Protein AF-A0A091RNX1-F1 (afdb_monomer_lite)

pLDDT: mean 83.43, std 14.39, range [45.59, 97.5]

Sequence (121 aa):
IHMMRKWEGGDPGVANQKTPTSLLLTPDGDFHSFGYTARDYYHDLDPEEAREWLYFEKFKMKIHSTSDLTMKTQLEAINGKKLAALEVFAHALRFFKQHAVQELQDQCPSLPEHGAIRWVI

Foldseek 3Di:
DDDFPQDPQDDPPDPPRDFWQKFKAALVRHGDDGGRVNVVVLVPDDPVRSLSIFIDGNLVVVQVPDPDDDQQDWDAGPNRDIDGSVSSVVSVVVVVVVSVLVSCCVVCVPQPPPDSDDDDD

Organism: NCBI:txid54374

Structure (mmCIF, N/CA/C/O backbone):
data_AF-A0A091RNX1-F1
#
_entry.id   AF-A0A091RNX1-F1
#
loop_
_atom_site.group_PDB
_atom_site.id
_atom_site.type_symbol
_atom_site.label_atom_id
_atom_site.label_alt_id
_atom_site.label_comp_id
_atom_site.label_asym_id
_atom_site.label_entity_id
_atom_site.label_seq_id
_atom_site.pdbx_PDB_ins_code
_atom_site.Cartn_x
_atom_site.Cartn_y
_atom_site.Cartn_z
_atom_site.occupancy
_atom_site.B_iso_or_equiv
_atom_site.auth_seq_id
_atom_site.auth_comp_id
_atom_site.auth_asym_id
_atom_site.auth_atom_id
_atom_site.pdbx_PDB_model_num
ATOM 1 N N . ILE A 1 1 ? 22.531 -11.968 -11.932 1.00 48.53 1 ILE A N 1
ATOM 2 C CA . ILE A 1 1 ? 21.391 -11.766 -11.006 1.00 48.53 1 ILE A CA 1
ATOM 3 C C . ILE A 1 1 ? 21.021 -10.296 -11.108 1.00 48.53 1 ILE A C 1
ATOM 5 O O . ILE A 1 1 ? 21.873 -9.468 -10.818 1.00 48.53 1 ILE A O 1
ATOM 9 N N . HIS A 1 2 ? 19.837 -9.980 -11.631 1.00 49.28 2 HIS A N 1
ATOM 10 C CA . HIS A 1 2 ? 19.374 -8.598 -11.742 1.00 49.28 2 HIS A CA 1
ATOM 11 C C . HIS A 1 2 ? 18.807 -8.145 -10.389 1.00 49.28 2 HIS A C 1
ATOM 13 O O . HIS A 1 2 ? 18.006 -8.862 -9.792 1.00 49.28 2 HIS A O 1
ATOM 19 N N . MET A 1 3 ? 19.257 -6.993 -9.898 1.00 57.66 3 MET A N 1
ATOM 20 C CA . MET A 1 3 ? 18.755 -6.351 -8.681 1.00 57.66 3 MET A CA 1
ATOM 21 C C . MET A 1 3 ? 17.914 -5.152 -9.122 1.00 57.66 3 MET A C 1
ATOM 23 O O . MET A 1 3 ? 18.419 -4.332 -9.887 1.00 57.66 3 MET A O 1
ATOM 27 N N . MET A 1 4 ? 16.658 -5.066 -8.667 1.00 58.19 4 MET A N 1
ATOM 28 C CA . MET A 1 4 ? 15.796 -3.911 -8.952 1.00 58.19 4 MET A CA 1
ATOM 29 C C . MET A 1 4 ? 16.478 -2.618 -8.492 1.00 58.19 4 MET A C 1
ATOM 31 O O . MET A 1 4 ? 17.166 -2.616 -7.462 1.00 58.19 4 MET A O 1
ATOM 35 N N . ARG A 1 5 ? 16.300 -1.526 -9.251 1.00 58.31 5 ARG A N 1
ATOM 36 C CA . ARG A 1 5 ? 16.773 -0.200 -8.837 1.00 58.31 5 ARG A CA 1
ATOM 37 C C . ARG A 1 5 ? 16.190 0.160 -7.467 1.00 58.31 5 ARG A C 1
ATOM 39 O O . ARG A 1 5 ? 15.127 -0.318 -7.077 1.00 58.31 5 ARG A O 1
ATOM 46 N N . LYS A 1 6 ? 16.955 0.957 -6.714 1.00 56.53 6 LYS A N 1
ATOM 47 C CA . LYS A 1 6 ? 16.638 1.364 -5.339 1.00 56.53 6 LYS A CA 1
ATOM 48 C C . LYS A 1 6 ? 15.190 1.850 -5.246 1.00 56.53 6 LYS A C 1
ATOM 50 O O . LYS A 1 6 ? 14.804 2.748 -5.984 1.00 56.53 6 LYS A O 1
ATOM 55 N N . TRP A 1 7 ? 14.435 1.298 -4.300 1.00 57.69 7 TRP A N 1
ATOM 56 C CA . TRP A 1 7 ? 13.175 1.891 -3.862 1.00 57.69 7 TRP A CA 1
ATOM 57 C C . TRP A 1 7 ? 13.489 3.265 -3.253 1.00 57.69 7 TRP A C 1
ATOM 59 O O . TRP A 1 7 ? 14.381 3.362 -2.402 1.00 57.69 7 TRP A O 1
ATOM 69 N N . GLU A 1 8 ? 12.816 4.321 -3.708 1.00 52.31 8 GLU A N 1
ATOM 70 C CA . GLU A 1 8 ? 12.973 5.665 -3.138 1.00 52.31 8 GLU A CA 1
ATOM 71 C C . GLU A 1 8 ? 12.701 5.622 -1.619 1.00 52.31 8 GLU A C 1
ATOM 73 O O . GLU A 1 8 ? 11.763 4.960 -1.176 1.00 52.31 8 GLU A O 1
ATOM 78 N N . GLY A 1 9 ? 13.570 6.253 -0.815 1.00 51.72 9 GLY A N 1
ATOM 79 C CA . GLY A 1 9 ? 13.450 6.318 0.656 1.00 51.72 9 GLY A CA 1
ATOM 80 C C . GLY A 1 9 ? 14.303 5.329 1.475 1.00 51.72 9 GLY A C 1
ATOM 81 O O . GLY A 1 9 ? 14.252 5.340 2.703 1.00 51.72 9 GLY A O 1
ATOM 82 N N . GLY A 1 10 ? 15.117 4.473 0.844 1.00 53.47 10 GLY A N 1
ATOM 83 C CA . GLY A 1 10 ? 16.062 3.608 1.566 1.00 53.47 10 GLY A CA 1
ATOM 84 C C . GLY A 1 10 ? 17.311 4.351 2.072 1.00 53.47 10 GLY A C 1
ATOM 85 O O . GLY A 1 10 ? 17.990 5.015 1.291 1.00 53.47 10 GLY A O 1
ATOM 86 N N . ASP A 1 11 ? 17.657 4.179 3.353 1.00 51.72 11 ASP A N 1
ATOM 87 C CA . ASP A 1 11 ? 18.842 4.784 3.984 1.00 51.72 11 ASP A CA 1
ATOM 88 C C . ASP A 1 11 ? 20.146 4.385 3.244 1.00 51.72 11 ASP A C 1
ATOM 90 O O . ASP A 1 11 ? 20.399 3.182 3.041 1.00 51.72 11 ASP A O 1
ATOM 94 N N . PRO A 1 12 ? 20.969 5.349 2.783 1.00 49.94 12 PRO A N 1
ATOM 95 C CA . PRO A 1 12 ? 22.172 5.073 2.004 1.00 49.94 12 PRO A CA 1
ATOM 96 C C . PRO A 1 12 ? 23.270 4.455 2.886 1.00 49.94 12 PRO A C 1
ATOM 98 O O . PRO A 1 12 ? 24.168 5.134 3.365 1.00 49.94 12 PRO A O 1
ATOM 101 N N . GLY A 1 13 ? 23.226 3.134 3.066 1.00 52.44 13 GLY A N 1
ATOM 102 C CA . GLY A 1 13 ? 24.250 2.386 3.810 1.00 52.44 13 GLY A CA 1
ATOM 103 C C . GLY A 1 13 ? 23.797 1.024 4.335 1.00 52.44 13 GLY A C 1
ATOM 104 O O . GLY A 1 13 ? 24.629 0.176 4.656 1.00 52.44 13 GLY A O 1
ATOM 105 N N . VAL A 1 14 ? 22.487 0.765 4.376 1.00 50.53 14 VAL A N 1
ATOM 106 C CA . VAL A 1 14 ? 21.942 -0.506 4.866 1.00 50.53 14 VAL A CA 1
ATOM 107 C C . VAL A 1 14 ? 21.788 -1.499 3.710 1.00 50.53 14 VAL A C 1
ATOM 109 O O . VAL A 1 14 ? 20.892 -1.384 2.875 1.00 50.53 14 VAL A O 1
ATOM 112 N N . ALA A 1 15 ? 22.650 -2.522 3.688 1.00 45.59 15 ALA A N 1
ATOM 113 C CA . ALA A 1 15 ? 22.639 -3.611 2.699 1.00 45.59 15 ALA A CA 1
ATOM 114 C C . ALA A 1 15 ? 21.362 -4.480 2.737 1.00 45.59 15 ALA A C 1
ATOM 116 O O . ALA A 1 15 ? 21.106 -5.262 1.825 1.00 45.59 15 ALA A O 1
ATOM 117 N N . ASN A 1 16 ? 20.537 -4.341 3.778 1.00 50.12 16 ASN A N 1
ATOM 118 C CA . ASN A 1 16 ? 19.254 -5.024 3.912 1.00 50.12 16 ASN A CA 1
ATOM 119 C C . ASN A 1 16 ? 18.128 -4.132 3.358 1.00 50.12 16 ASN A C 1
ATOM 121 O O . ASN A 1 16 ? 17.314 -3.595 4.106 1.00 50.12 16 ASN A O 1
ATOM 125 N N . GLN A 1 17 ? 18.125 -3.953 2.033 1.00 57.81 17 GLN A N 1
ATOM 126 C CA . GLN A 1 17 ? 17.156 -3.168 1.253 1.00 57.81 17 GLN A CA 1
ATOM 127 C C . GLN A 1 17 ? 15.766 -3.844 1.254 1.00 57.81 17 GLN A C 1
ATOM 129 O O . GLN A 1 17 ? 15.278 -4.315 0.227 1.00 57.81 17 GLN A O 1
ATOM 134 N N . LYS A 1 18 ? 15.139 -3.983 2.426 1.00 68.94 18 LYS A N 1
ATOM 135 C CA . LYS A 1 18 ? 13.781 -4.520 2.563 1.00 68.94 18 LYS A CA 1
ATOM 136 C C . LYS A 1 18 ? 12.785 -3.373 2.512 1.00 68.94 18 LYS A C 1
ATOM 138 O O . LYS A 1 18 ? 12.754 -2.552 3.421 1.00 68.94 18 LYS A O 1
ATOM 143 N N . THR A 1 19 ? 11.923 -3.369 1.505 1.00 70.50 19 THR A N 1
ATOM 144 C CA . THR A 1 19 ? 10.772 -2.465 1.470 1.00 70.50 19 THR A CA 1
ATOM 145 C C . THR A 1 19 ? 9.842 -2.788 2.645 1.00 70.50 19 THR A C 1
ATOM 147 O O . THR A 1 19 ? 9.478 -3.961 2.822 1.00 70.50 19 THR A O 1
ATOM 150 N N . PRO A 1 20 ? 9.454 -1.803 3.477 1.00 82.44 20 PRO A N 1
ATOM 151 C CA . PRO A 1 20 ? 8.481 -2.042 4.530 1.00 82.44 20 PRO A CA 1
ATOM 152 C C . PRO A 1 20 ? 7.155 -2.495 3.909 1.00 82.44 20 PRO A C 1
ATOM 154 O O . PRO A 1 20 ? 6.766 -2.046 2.833 1.00 82.44 20 PRO A O 1
ATOM 157 N N . THR A 1 21 ? 6.440 -3.395 4.588 1.00 87.19 21 THR A N 1
ATOM 158 C CA . THR A 1 21 ? 5.073 -3.778 4.190 1.00 87.19 21 THR A CA 1
ATOM 159 C C . THR A 1 21 ? 4.100 -2.739 4.726 1.00 87.19 21 THR A C 1
ATOM 161 O O . THR A 1 21 ? 3.321 -3.009 5.639 1.00 87.19 21 THR A O 1
ATOM 164 N N . SER A 1 22 ? 4.240 -1.529 4.193 1.00 93.56 22 SER A N 1
ATOM 165 C CA . SER A 1 22 ? 3.426 -0.365 4.510 1.00 93.56 22 SER A CA 1
ATOM 166 C C . SER A 1 22 ? 2.553 -0.035 3.309 1.00 93.56 22 SER A C 1
ATOM 168 O O . SER A 1 22 ? 3.070 0.106 2.204 1.00 93.56 22 SER A O 1
ATOM 170 N N . LEU A 1 23 ? 1.245 0.055 3.517 1.00 96.69 23 LEU A N 1
ATOM 171 C CA . LEU A 1 23 ? 0.272 0.447 2.501 1.00 96.69 23 LEU A CA 1
ATOM 172 C C . LEU A 1 23 ? -0.471 1.679 3.005 1.00 96.69 23 LEU A C 1
ATOM 174 O O . LEU A 1 23 ? -0.939 1.679 4.144 1.00 96.69 23 LEU A O 1
ATOM 178 N N . LEU A 1 24 ? -0.590 2.693 2.157 1.00 97.31 24 LEU A N 1
ATOM 179 C CA . LEU A 1 24 ? -1.419 3.861 2.409 1.00 97.31 24 LEU A CA 1
ATOM 180 C C . LEU A 1 24 ? -2.537 3.901 1.366 1.00 97.31 24 LEU A C 1
ATOM 182 O O . LEU A 1 24 ? -2.263 3.871 0.161 1.00 97.31 24 LEU A O 1
ATOM 186 N N . LEU A 1 25 ? -3.781 3.954 1.836 1.00 97.50 25 LEU A N 1
ATOM 187 C CA . LEU A 1 25 ? -4.950 4.207 0.999 1.00 97.50 25 LEU A CA 1
ATOM 188 C C . LEU A 1 25 ? -5.561 5.559 1.358 1.00 97.50 25 LEU A C 1
ATOM 190 O O . LEU A 1 25 ? -5.487 5.995 2.514 1.00 97.50 25 LEU A O 1
ATOM 194 N N . THR A 1 26 ? -6.181 6.187 0.365 1.00 96.81 26 THR A N 1
ATOM 195 C CA . THR A 1 26 ? -6.963 7.412 0.540 1.00 96.81 26 THR A CA 1
ATOM 196 C C . THR A 1 26 ? -8.142 7.170 1.498 1.00 96.81 26 THR A C 1
ATOM 198 O O . THR A 1 26 ? -8.492 6.014 1.775 1.00 96.81 26 THR A O 1
ATOM 201 N N . PRO A 1 27 ? -8.795 8.229 2.008 1.00 94.88 27 PRO A N 1
ATOM 202 C CA . PRO A 1 27 ? -10.006 8.087 2.821 1.00 94.88 27 PRO A CA 1
ATOM 203 C C . PRO A 1 27 ? -11.130 7.285 2.142 1.00 94.88 27 PRO A C 1
ATOM 205 O O . PRO A 1 27 ? -11.897 6.613 2.835 1.00 94.88 27 PRO A O 1
ATOM 208 N N . ASP A 1 28 ? -11.175 7.306 0.806 1.00 94.44 28 ASP A N 1
ATOM 209 C CA . ASP A 1 28 ? -12.133 6.568 -0.028 1.00 94.44 28 ASP A CA 1
ATOM 210 C C . ASP A 1 28 ? -11.755 5.089 -0.242 1.00 94.44 28 ASP A C 1
ATOM 212 O O . ASP A 1 28 ? -12.544 4.317 -0.785 1.00 94.44 28 ASP A O 1
ATOM 216 N N . GLY A 1 29 ? -10.571 4.665 0.215 1.00 92.44 29 GLY A N 1
ATOM 217 C CA . GLY A 1 29 ? -10.078 3.291 0.074 1.00 92.44 29 GLY A CA 1
ATOM 218 C C . GLY A 1 29 ? -9.237 3.037 -1.177 1.00 92.44 29 GLY A C 1
ATOM 219 O O . GLY A 1 29 ? -8.808 1.905 -1.400 1.00 92.44 29 GLY A O 1
ATOM 220 N N . ASP A 1 30 ? -8.942 4.064 -1.971 1.00 95.81 30 ASP A N 1
ATOM 221 C CA . ASP A 1 30 ? -8.124 3.918 -3.172 1.00 95.81 30 ASP A CA 1
ATOM 222 C C . ASP A 1 30 ? -6.630 3.832 -2.855 1.00 95.81 30 ASP A C 1
ATOM 224 O O . ASP A 1 30 ? -6.128 4.392 -1.881 1.00 95.81 30 ASP A O 1
ATOM 228 N N . PHE A 1 31 ? -5.885 3.137 -3.719 1.00 96.25 31 PHE A N 1
ATOM 229 C CA . PHE A 1 31 ? -4.434 3.033 -3.584 1.00 96.25 31 PHE A CA 1
ATOM 230 C C . PHE A 1 31 ? -3.771 4.403 -3.726 1.00 96.25 31 PHE A C 1
ATOM 232 O O . PHE A 1 31 ? -3.883 5.026 -4.779 1.00 96.25 31 PHE A O 1
ATOM 239 N N . HIS A 1 32 ? -3.010 4.812 -2.712 1.00 96.62 32 HIS A N 1
ATOM 240 C CA . HIS A 1 32 ? -2.156 5.990 -2.803 1.00 96.62 32 HIS A CA 1
ATOM 241 C C . HIS A 1 32 ? -0.690 5.598 -2.998 1.00 96.62 32 HIS A C 1
ATOM 243 O O . HIS A 1 32 ? -0.086 5.905 -4.024 1.00 96.62 32 HIS A O 1
ATOM 249 N N . SER A 1 33 ? -0.104 4.895 -2.026 1.00 95.25 33 SER A N 1
ATOM 250 C CA . SER A 1 33 ? 1.316 4.541 -2.068 1.00 95.25 33 SER A CA 1
ATOM 251 C C . SER A 1 33 ? 1.639 3.281 -1.263 1.00 95.25 33 SER A C 1
ATOM 253 O O . SER A 1 33 ? 0.849 2.794 -0.449 1.00 95.25 33 SER A O 1
ATOM 255 N N . PHE A 1 34 ? 2.833 2.733 -1.499 1.00 94.06 34 PHE A N 1
ATOM 256 C CA . PHE A 1 34 ? 3.353 1.553 -0.811 1.00 94.06 34 PHE A CA 1
ATOM 257 C C . PHE A 1 34 ? 4.798 1.774 -0.344 1.00 94.06 34 PHE A C 1
ATOM 259 O O . PHE A 1 34 ? 5.531 2.585 -0.905 1.00 94.06 34 PHE A O 1
ATOM 266 N N . GLY A 1 35 ? 5.236 1.028 0.667 1.00 91.25 35 GLY A N 1
ATOM 267 C CA . GLY A 1 35 ? 6.627 1.011 1.109 1.00 91.25 35 GLY A CA 1
ATOM 268 C C . GLY A 1 35 ? 7.044 2.282 1.848 1.00 91.25 35 GLY A C 1
ATOM 269 O O . GLY A 1 35 ? 6.304 2.787 2.691 1.00 91.25 35 GLY A O 1
ATOM 270 N N . TYR A 1 36 ? 8.260 2.759 1.574 1.00 89.12 36 TYR A N 1
ATOM 271 C CA . TYR A 1 36 ? 8.805 3.964 2.207 1.00 89.12 36 TYR A CA 1
ATOM 272 C C . TYR A 1 36 ? 7.965 5.197 1.878 1.00 89.12 36 TYR A C 1
ATOM 274 O O . TYR A 1 36 ? 7.552 5.887 2.795 1.00 89.12 36 TYR A O 1
ATOM 282 N N . THR A 1 37 ? 7.554 5.371 0.620 1.00 90.62 37 THR A N 1
ATOM 283 C CA . THR A 1 37 ? 6.662 6.465 0.205 1.00 90.62 37 THR A CA 1
ATOM 284 C C . THR A 1 37 ? 5.351 6.497 0.995 1.00 90.62 37 THR A C 1
ATOM 286 O O . THR A 1 37 ? 4.871 7.569 1.342 1.00 90.62 37 THR A O 1
ATOM 289 N N . ALA A 1 38 ? 4.764 5.337 1.312 1.00 94.12 38 ALA A N 1
ATOM 290 C CA . ALA A 1 38 ? 3.568 5.266 2.160 1.00 94.12 38 ALA A CA 1
ATOM 291 C C . ALA A 1 38 ? 3.838 5.698 3.597 1.00 94.12 38 ALA A C 1
ATOM 293 O O . ALA A 1 38 ? 3.016 6.378 4.206 1.00 94.12 38 ALA A O 1
ATOM 294 N N . ARG A 1 39 ? 4.982 5.276 4.140 1.00 92.00 39 ARG A N 1
ATOM 295 C CA . ARG A 1 39 ? 5.398 5.649 5.486 1.00 92.00 39 ARG A CA 1
ATOM 296 C C . ARG A 1 39 ? 5.650 7.150 5.558 1.00 92.00 39 ARG A C 1
ATOM 298 O O . ARG A 1 39 ? 5.058 7.789 6.415 1.00 92.00 39 ARG A O 1
ATOM 305 N N . ASP A 1 40 ? 6.504 7.674 4.692 1.00 92.12 40 ASP A N 1
ATOM 306 C CA . ASP A 1 40 ? 6.970 9.056 4.757 1.00 92.12 40 ASP A CA 1
ATOM 307 C C . ASP A 1 40 ? 5.790 10.012 4.559 1.00 92.12 40 ASP A C 1
ATOM 309 O O . ASP A 1 40 ? 5.517 10.818 5.442 1.00 92.12 40 ASP A O 1
ATOM 313 N N . TYR A 1 41 ? 4.971 9.788 3.521 1.00 95.12 41 TYR A N 1
ATOM 314 C CA . TYR A 1 41 ? 3.773 10.594 3.280 1.00 95.12 41 TYR A CA 1
ATOM 315 C C . TYR A 1 41 ? 2.838 10.627 4.494 1.00 95.12 41 TYR A C 1
ATOM 317 O O . TYR A 1 41 ? 2.435 11.698 4.924 1.00 95.12 41 TYR A O 1
ATOM 325 N N . TYR A 1 42 ? 2.521 9.473 5.096 1.00 95.12 42 TYR A N 1
ATOM 326 C CA . TYR A 1 42 ? 1.621 9.436 6.253 1.00 95.12 42 TYR A CA 1
ATOM 327 C C . TYR A 1 42 ? 2.179 10.172 7.482 1.00 95.12 42 TYR A C 1
ATOM 329 O O . TYR A 1 42 ? 1.405 10.723 8.258 1.00 95.12 42 TYR A O 1
ATOM 337 N N . HIS A 1 43 ? 3.500 10.155 7.690 1.00 93.25 43 HIS A N 1
ATOM 338 C CA . HIS A 1 43 ? 4.122 10.841 8.830 1.00 93.25 43 HIS A CA 1
ATOM 339 C C . HIS A 1 43 ? 4.315 12.344 8.588 1.00 93.25 43 HIS A C 1
ATOM 341 O O . HIS A 1 43 ? 4.472 13.075 9.564 1.00 93.25 43 HIS A O 1
ATOM 347 N N . ASP A 1 44 ? 4.272 12.783 7.329 1.00 95.38 44 ASP A N 1
ATOM 348 C CA . ASP A 1 44 ? 4.313 14.194 6.941 1.00 95.38 44 ASP A CA 1
ATOM 349 C C . ASP A 1 44 ? 2.919 14.856 6.935 1.00 95.38 44 ASP A C 1
ATOM 351 O O . ASP A 1 44 ? 2.831 16.082 6.910 1.00 95.38 44 ASP A O 1
ATOM 355 N N . LEU A 1 45 ? 1.833 14.070 6.974 1.00 94.38 45 LEU A N 1
ATOM 356 C CA . LEU A 1 45 ? 0.463 14.584 7.073 1.00 94.38 45 LEU A CA 1
ATOM 357 C C . LEU A 1 45 ? 0.202 15.290 8.408 1.00 94.38 45 LEU A C 1
ATOM 359 O O . LEU A 1 45 ? 0.658 14.858 9.473 1.00 94.38 45 LEU A O 1
ATOM 363 N N . ASP A 1 46 ? -0.657 16.309 8.365 1.00 95.81 46 ASP A N 1
ATOM 364 C CA . ASP A 1 46 ? -1.211 16.905 9.574 1.00 95.81 46 ASP A CA 1
ATOM 365 C C . ASP A 1 46 ? -1.985 15.850 10.395 1.00 95.81 46 ASP A C 1
ATOM 367 O O . ASP A 1 46 ? -2.727 15.039 9.830 1.00 95.81 46 ASP A O 1
ATOM 371 N N . PRO A 1 47 ? -1.890 15.849 11.741 1.00 92.94 47 PRO A N 1
ATOM 372 C CA . PRO A 1 47 ? -2.527 14.826 12.576 1.00 92.94 47 PRO A CA 1
ATOM 373 C C . PRO A 1 47 ? -4.050 14.726 12.436 1.00 92.94 47 PRO A C 1
ATOM 375 O O . PRO A 1 47 ? -4.620 13.678 12.745 1.00 92.94 47 PRO A O 1
ATOM 378 N N . GLU A 1 48 ? -4.724 15.810 12.043 1.00 94.19 48 GLU A N 1
ATOM 379 C CA . GLU A 1 48 ? -6.164 15.798 11.766 1.00 94.19 48 GLU A CA 1
ATOM 380 C C . GLU A 1 48 ? -6.471 15.091 10.448 1.00 94.19 48 GLU A C 1
ATOM 382 O O . GLU A 1 48 ? -7.354 14.235 10.423 1.00 94.19 48 GLU A O 1
ATOM 387 N N . GLU A 1 49 ? -5.690 15.365 9.403 1.00 92.75 49 GLU A N 1
ATOM 388 C CA . GLU A 1 49 ? -5.839 14.727 8.099 1.00 92.75 49 GLU A CA 1
ATOM 389 C C . GLU A 1 49 ? -5.482 13.239 8.178 1.00 92.75 49 GLU A C 1
ATOM 391 O O . GLU A 1 49 ? -6.266 12.389 7.760 1.00 92.75 49 GLU A O 1
ATOM 396 N N . ALA A 1 50 ? -4.360 12.890 8.815 1.00 92.62 50 ALA A N 1
ATOM 397 C CA . ALA A 1 50 ? -3.881 11.511 8.949 1.00 92.62 50 ALA A CA 1
ATOM 398 C C . ALA A 1 50 ? -4.929 10.543 9.542 1.00 92.62 50 ALA A C 1
ATOM 400 O O . ALA A 1 50 ? -4.897 9.342 9.268 1.00 92.62 50 ALA A O 1
ATOM 401 N N . ARG A 1 51 ? -5.893 11.044 10.330 1.00 93.81 51 ARG A N 1
ATOM 402 C CA . ARG A 1 51 ? -7.000 10.239 10.885 1.00 93.81 51 ARG A CA 1
ATOM 403 C C . ARG A 1 51 ? -7.976 9.745 9.821 1.00 93.81 51 ARG A C 1
ATOM 405 O O . ARG A 1 51 ? -8.628 8.719 10.029 1.00 93.81 51 ARG A O 1
ATOM 412 N N . GLU A 1 52 ? -8.101 10.444 8.703 1.00 95.19 52 GLU A N 1
ATOM 413 C CA . GLU A 1 52 ? -9.013 10.064 7.626 1.00 95.19 52 GLU A CA 1
ATOM 414 C C . GLU A 1 52 ? -8.419 8.961 6.744 1.00 95.19 52 GLU A C 1
ATOM 416 O O . GLU A 1 52 ? -9.149 8.067 6.299 1.00 95.19 52 GLU A O 1
ATOM 421 N N . TRP A 1 53 ? -7.094 8.974 6.590 1.00 97.25 53 TRP A N 1
ATOM 422 C CA . TRP A 1 53 ? -6.319 8.048 5.772 1.00 97.25 53 TRP A CA 1
ATOM 423 C C . TRP A 1 53 ? -6.234 6.633 6.359 1.00 97.25 53 TRP A C 1
ATOM 425 O O . TRP A 1 53 ? -6.201 6.414 7.573 1.00 97.25 53 TRP A O 1
ATOM 435 N N . LEU A 1 54 ? -6.158 5.635 5.478 1.00 97.44 54 LEU A N 1
ATOM 436 C CA . LEU A 1 54 ? -6.042 4.226 5.854 1.00 97.44 54 LEU A CA 1
ATOM 437 C C . LEU A 1 54 ? -4.586 3.769 5.728 1.00 97.44 54 LEU A C 1
ATOM 439 O O . LEU A 1 54 ? -4.148 3.288 4.682 1.00 97.44 54 LEU A O 1
ATOM 443 N N . TYR A 1 55 ? -3.831 3.908 6.815 1.00 97.12 55 TYR A N 1
ATOM 444 C CA . TYR A 1 55 ? -2.437 3.470 6.867 1.00 97.12 55 TYR A CA 1
ATOM 445 C C . TYR A 1 55 ? -2.288 2.097 7.533 1.00 97.12 55 TYR A C 1
ATOM 447 O O . TYR A 1 55 ? -2.671 1.901 8.689 1.00 97.12 55 TYR A O 1
ATOM 455 N N . PHE A 1 56 ? -1.693 1.142 6.818 1.00 95.69 56 PHE A N 1
ATOM 456 C CA . PHE A 1 56 ? -1.413 -0.212 7.295 1.00 95.69 56 PHE A CA 1
ATOM 457 C C . PHE A 1 56 ? 0.093 -0.444 7.380 1.00 95.69 56 PHE A C 1
ATOM 459 O O . PHE A 1 56 ? 0.745 -0.666 6.363 1.00 95.69 56 PHE A O 1
ATOM 466 N N . GLU A 1 57 ? 0.649 -0.473 8.592 1.00 92.62 57 GLU A N 1
ATOM 467 C CA . GLU A 1 57 ? 2.061 -0.807 8.810 1.00 92.62 57 GLU A CA 1
ATOM 468 C C . GLU A 1 57 ? 2.264 -2.308 9.105 1.00 92.62 57 GLU A C 1
ATOM 470 O O . GLU A 1 57 ? 1.512 -2.919 9.876 1.00 92.62 57 GLU A O 1
ATOM 475 N N . LYS A 1 58 ? 3.331 -2.887 8.528 1.00 87.44 58 LYS A N 1
ATOM 476 C CA . LYS A 1 58 ? 3.845 -4.244 8.804 1.00 87.44 58 LYS A CA 1
ATOM 477 C C . LYS A 1 58 ? 2.761 -5.321 8.690 1.00 87.44 58 LYS A C 1
ATOM 479 O O . LYS A 1 58 ? 2.769 -6.310 9.428 1.00 87.44 58 LYS A O 1
ATOM 484 N N . PHE A 1 59 ? 1.827 -5.161 7.751 1.00 87.19 59 PHE A N 1
ATOM 485 C CA . PHE A 1 59 ? 0.644 -6.023 7.666 1.00 87.19 59 PHE A CA 1
ATOM 486 C C . PHE A 1 59 ? 0.985 -7.498 7.392 1.00 87.19 59 PHE A C 1
ATOM 488 O O . PHE A 1 59 ? 0.292 -8.388 7.881 1.00 87.19 59 PHE A O 1
ATOM 495 N N . LYS A 1 60 ? 2.106 -7.782 6.709 1.00 85.38 60 LYS A N 1
ATOM 496 C CA . LYS A 1 60 ? 2.616 -9.154 6.529 1.00 85.38 60 LYS A CA 1
ATOM 497 C C . LYS A 1 60 ? 2.899 -9.843 7.868 1.00 85.38 60 LYS A C 1
ATOM 499 O O . LYS A 1 60 ? 2.619 -11.030 8.015 1.00 85.38 60 LYS A O 1
ATOM 504 N N . MET A 1 61 ? 3.440 -9.108 8.841 1.00 83.94 61 MET A N 1
ATOM 505 C CA . MET A 1 61 ? 3.744 -9.662 10.162 1.00 83.94 61 MET A CA 1
ATOM 506 C C . MET A 1 61 ? 2.473 -9.896 10.976 1.00 83.94 61 MET A C 1
ATOM 508 O O . MET A 1 61 ? 2.355 -10.954 11.585 1.00 83.94 61 MET A O 1
ATOM 512 N N . LYS A 1 62 ? 1.502 -8.970 10.920 1.00 80.25 62 LYS A N 1
ATOM 513 C CA . LYS A 1 62 ? 0.200 -9.107 11.604 1.00 80.25 62 LYS A CA 1
ATOM 514 C C . LYS A 1 62 ? -0.532 -10.398 11.198 1.00 80.25 62 LYS A C 1
ATOM 516 O O . LYS A 1 62 ? -1.108 -11.091 12.032 1.00 80.25 62 LYS A O 1
ATOM 521 N N . ILE A 1 63 ? -0.455 -10.745 9.915 1.00 80.75 63 ILE A N 1
ATOM 522 C CA . ILE A 1 63 ? -1.030 -11.969 9.340 1.00 80.75 63 ILE A CA 1
ATOM 523 C C . ILE A 1 63 ? -0.245 -13.210 9.769 1.00 80.75 63 ILE A C 1
ATOM 525 O O . ILE A 1 63 ? -0.847 -14.184 10.198 1.00 80.75 63 ILE A O 1
ATOM 529 N N . HIS A 1 64 ? 1.089 -13.167 9.731 1.00 81.62 64 HIS A N 1
ATOM 530 C CA . HIS A 1 64 ? 1.924 -14.294 10.165 1.00 81.62 64 HIS A CA 1
ATOM 531 C C . HIS A 1 64 ? 1.715 -14.656 11.645 1.00 81.62 64 HIS A C 1
ATOM 533 O O . HIS A 1 64 ? 1.862 -15.813 12.028 1.00 81.62 64 HIS A O 1
ATOM 539 N N . SER A 1 65 ? 1.392 -13.679 12.494 1.00 77.44 65 SER A N 1
ATOM 540 C CA . SER A 1 65 ? 1.075 -13.915 13.907 1.00 77.44 65 SER A CA 1
ATOM 541 C C . SER A 1 65 ? -0.364 -14.380 14.163 1.00 77.44 65 SER A C 1
ATOM 543 O O . SER A 1 65 ? -0.705 -14.650 15.310 1.00 77.44 65 SER A O 1
ATOM 545 N N . THR A 1 66 ? -1.217 -14.447 13.136 1.00 77.81 66 THR A N 1
ATOM 546 C CA . THR A 1 66 ? -2.624 -14.847 13.268 1.00 77.81 66 THR A CA 1
ATOM 547 C C . THR A 1 66 ? -2.778 -16.338 12.970 1.00 77.81 66 THR A C 1
ATOM 549 O O . THR A 1 66 ? -2.553 -16.773 11.844 1.00 77.81 66 THR A O 1
ATOM 552 N N . SER A 1 67 ? -3.181 -17.116 13.976 1.00 73.31 67 SER A N 1
ATOM 553 C CA . SER A 1 67 ? -3.282 -18.582 13.899 1.00 73.31 67 SER A CA 1
ATOM 554 C C . SER A 1 67 ? -4.392 -19.078 12.964 1.00 73.31 67 SER A C 1
ATOM 556 O O . SER A 1 67 ? -4.224 -20.097 12.303 1.00 73.31 67 SER A O 1
ATOM 558 N N . ASP A 1 68 ? -5.499 -18.334 12.872 1.00 80.31 68 ASP A N 1
ATOM 559 C CA . ASP A 1 68 ? -6.700 -18.711 12.118 1.00 80.31 68 ASP A CA 1
ATOM 560 C C . ASP A 1 68 ? -6.958 -17.723 10.976 1.00 80.31 68 ASP A C 1
ATOM 562 O O . ASP A 1 68 ? -7.876 -16.895 11.010 1.00 80.31 68 ASP A O 1
ATOM 566 N N . LEU A 1 69 ? -6.104 -17.771 9.951 1.00 82.88 69 LEU A N 1
ATOM 567 C CA . LEU A 1 69 ? -6.312 -16.954 8.762 1.00 82.88 69 LEU A CA 1
ATOM 568 C C . LEU A 1 69 ? -7.470 -17.490 7.924 1.00 82.88 69 LEU A C 1
ATOM 570 O O . LEU A 1 69 ? -7.486 -18.648 7.512 1.00 82.88 69 LEU A O 1
ATOM 574 N N . THR A 1 70 ? -8.418 -16.616 7.607 1.00 87.12 70 THR A N 1
ATOM 575 C CA . THR A 1 70 ? -9.536 -16.928 6.718 1.00 87.12 70 THR A CA 1
ATOM 576 C C . THR A 1 70 ? -9.684 -15.835 5.667 1.00 87.12 70 THR A C 1
ATOM 578 O O . THR A 1 70 ? -9.174 -14.727 5.819 1.00 87.12 70 THR A O 1
ATOM 581 N N . MET A 1 71 ? -10.467 -16.095 4.618 1.00 84.75 71 MET A N 1
ATOM 582 C CA . MET A 1 71 ? -10.814 -15.063 3.626 1.00 84.75 71 MET A CA 1
ATOM 583 C C . MET A 1 71 ? -11.611 -13.890 4.225 1.00 84.75 71 MET A C 1
ATOM 585 O O . MET A 1 71 ? -11.769 -12.862 3.578 1.00 84.75 71 MET A O 1
ATOM 589 N N . LYS A 1 72 ? -12.108 -14.036 5.461 1.00 88.31 72 LYS A N 1
ATOM 590 C CA . LYS A 1 72 ? -12.827 -12.997 6.208 1.00 88.31 72 LYS A CA 1
ATOM 591 C C . LYS A 1 72 ? -11.918 -12.204 7.147 1.00 88.31 72 LYS A C 1
ATOM 593 O O . LYS A 1 72 ? -12.398 -11.280 7.796 1.00 88.31 72 LYS A O 1
ATOM 598 N N . THR A 1 73 ? -10.638 -12.566 7.261 1.00 91.19 73 THR A N 1
ATOM 599 C CA . THR A 1 73 ? -9.690 -11.855 8.121 1.00 91.19 73 THR A CA 1
ATOM 600 C C . THR A 1 73 ? -9.616 -10.394 7.692 1.00 91.19 73 THR A C 1
ATOM 602 O O . THR A 1 73 ? -9.427 -10.084 6.516 1.00 91.19 73 THR A O 1
ATOM 605 N N . GLN A 1 74 ? -9.765 -9.497 8.662 1.00 93.25 74 GLN A N 1
ATOM 606 C CA . GLN A 1 74 ? -9.647 -8.060 8.463 1.00 93.25 74 GLN A CA 1
ATOM 607 C C . GLN A 1 74 ? -8.355 -7.552 9.094 1.00 93.25 74 GLN A C 1
ATOM 609 O O . GLN A 1 74 ? -7.907 -8.058 10.123 1.00 93.25 74 GLN A O 1
ATOM 614 N N . LEU A 1 75 ? -7.771 -6.538 8.473 1.00 93.12 75 LEU A N 1
ATOM 615 C CA . LEU A 1 75 ? -6.653 -5.779 8.999 1.00 93.12 75 LEU A CA 1
ATOM 616 C C . LEU A 1 75 ? -7.150 -4.423 9.471 1.00 93.12 75 LEU A C 1
ATOM 618 O O . LEU A 1 75 ? -8.006 -3.812 8.840 1.00 93.12 75 LEU A O 1
ATOM 622 N N . GLU A 1 76 ? -6.589 -3.961 10.579 1.00 94.62 76 GLU A N 1
ATOM 623 C CA . GLU A 1 76 ? -6.881 -2.650 11.145 1.00 94.62 76 GLU A CA 1
ATOM 624 C C . GLU A 1 76 ? -5.803 -1.645 10.718 1.00 94.62 76 GLU A C 1
ATOM 626 O O . GLU A 1 76 ? -4.596 -1.912 10.863 1.00 94.62 76 GLU A O 1
ATOM 631 N N . ALA A 1 77 ? -6.255 -0.523 10.161 1.00 95.62 77 ALA A N 1
ATOM 632 C CA . ALA A 1 77 ? -5.446 0.652 9.867 1.00 95.62 77 ALA A CA 1
ATOM 633 C C . ALA A 1 77 ? -5.145 1.430 11.159 1.00 95.62 77 ALA A C 1
ATOM 635 O O . ALA A 1 77 ? -5.805 1.240 12.178 1.00 95.62 77 ALA A O 1
ATOM 636 N N . ILE A 1 78 ? -4.162 2.333 11.132 1.00 94.50 78 ILE A N 1
ATOM 637 C CA . ILE A 1 78 ? -3.770 3.113 12.322 1.00 94.50 78 ILE A CA 1
ATOM 638 C C . ILE A 1 78 ? -4.919 3.968 12.886 1.00 94.50 78 ILE A C 1
ATOM 640 O O . ILE A 1 78 ? -4.991 4.163 14.096 1.00 94.50 78 ILE A O 1
ATOM 644 N N . ASN A 1 79 ? -5.862 4.410 12.052 1.00 93.38 79 ASN A N 1
ATOM 645 C CA . ASN A 1 79 ? -7.059 5.134 12.493 1.00 93.38 79 ASN A CA 1
ATOM 646 C C . A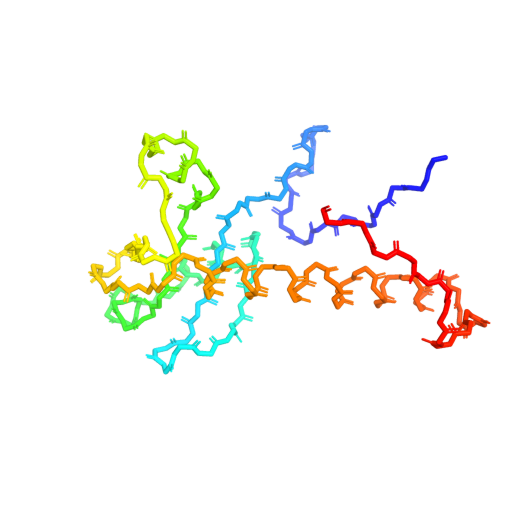SN A 1 79 ? -8.175 4.234 13.071 1.00 93.38 79 ASN A C 1
ATOM 648 O O . ASN A 1 79 ? -9.270 4.721 13.348 1.00 93.38 79 ASN A O 1
ATOM 652 N N . GLY A 1 80 ? -7.938 2.927 13.223 1.00 94.56 80 GLY A N 1
ATOM 653 C CA . GLY A 1 80 ? -8.899 1.961 13.764 1.00 94.56 80 GLY A CA 1
ATOM 654 C C . GLY A 1 80 ? -9.934 1.442 12.758 1.00 94.56 80 GLY A C 1
ATOM 655 O O . GLY A 1 80 ? -10.688 0.520 13.081 1.00 94.56 80 GLY A O 1
ATOM 656 N N . LYS A 1 81 ? -9.980 1.978 11.528 1.00 95.44 81 LYS A N 1
ATOM 657 C CA . LYS A 1 81 ? -10.830 1.428 10.460 1.00 95.44 81 LYS A CA 1
ATOM 658 C C . LYS A 1 81 ? -10.286 0.068 10.009 1.00 95.44 81 LYS A C 1
ATOM 660 O O . LYS A 1 81 ? -9.079 -0.176 10.018 1.00 95.44 81 LYS A O 1
ATOM 665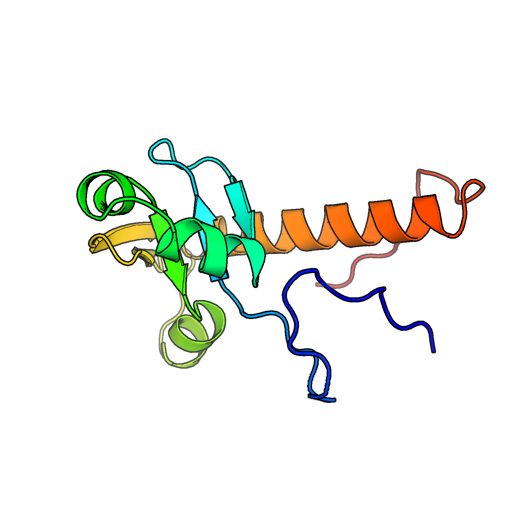 N N . LYS A 1 82 ? -11.184 -0.829 9.598 1.00 94.56 82 LYS A N 1
ATOM 666 C CA . LYS A 1 82 ? -10.848 -2.203 9.198 1.00 94.56 82 LYS A CA 1
ATOM 667 C C . LYS A 1 82 ? -11.117 -2.431 7.719 1.00 94.56 82 LYS A C 1
ATOM 669 O O . LYS A 1 82 ? -12.162 -2.026 7.222 1.00 94.56 82 LYS A O 1
ATOM 674 N N . LEU A 1 83 ? -10.208 -3.141 7.057 1.00 94.38 83 LEU A N 1
ATOM 675 C CA . LEU A 1 83 ? -10.332 -3.559 5.660 1.00 94.38 83 LEU A CA 1
ATOM 676 C C . LEU A 1 83 ? -10.051 -5.056 5.528 1.00 94.38 83 LEU A C 1
ATOM 678 O O . LEU A 1 83 ? -9.339 -5.632 6.353 1.00 94.38 83 LEU A O 1
ATOM 682 N N . ALA A 1 84 ? -10.604 -5.712 4.508 1.00 94.06 84 ALA A N 1
ATOM 683 C CA . ALA A 1 84 ? -10.315 -7.120 4.265 1.00 94.06 84 ALA A CA 1
ATOM 684 C C . ALA A 1 84 ? -8.813 -7.324 4.004 1.00 94.06 84 ALA A C 1
ATOM 686 O O . ALA A 1 84 ? -8.201 -6.606 3.213 1.00 94.06 84 ALA A O 1
ATOM 687 N N . ALA A 1 85 ? -8.209 -8.336 4.632 1.00 92.06 85 ALA A N 1
ATOM 688 C CA . ALA A 1 85 ? -6.794 -8.637 4.428 1.00 92.06 85 ALA A CA 1
ATOM 689 C C . ALA A 1 85 ? -6.496 -8.914 2.948 1.00 92.06 85 ALA A C 1
ATOM 691 O O . ALA A 1 85 ? -5.493 -8.441 2.420 1.00 92.06 85 ALA A O 1
ATOM 692 N N . LEU A 1 86 ? -7.405 -9.621 2.268 1.00 92.19 86 LEU A N 1
ATOM 693 C CA . LEU A 1 86 ? -7.317 -9.906 0.836 1.00 92.19 86 LEU A CA 1
ATOM 694 C C . LEU A 1 86 ? -7.186 -8.630 -0.005 1.00 92.19 86 LEU A C 1
ATOM 696 O O . LEU A 1 86 ? -6.404 -8.601 -0.948 1.00 92.19 86 LEU A O 1
ATOM 700 N N . GLU A 1 87 ? -7.918 -7.580 0.355 1.00 93.56 87 GLU A N 1
ATOM 701 C CA . GLU A 1 87 ? -7.910 -6.300 -0.350 1.00 93.56 87 GLU A CA 1
ATOM 702 C C . GLU A 1 87 ? -6.578 -5.569 -0.152 1.00 93.56 87 GLU A C 1
ATOM 704 O O . GLU A 1 87 ? -5.932 -5.183 -1.126 1.00 93.56 87 GLU A O 1
ATOM 709 N N . VAL A 1 88 ? -6.079 -5.515 1.089 1.00 93.25 88 VAL A N 1
ATOM 710 C CA . VAL A 1 88 ? -4.741 -4.980 1.410 1.00 93.25 88 VAL A CA 1
ATOM 711 C C . VAL A 1 88 ? -3.646 -5.703 0.612 1.00 93.25 88 VAL A C 1
ATOM 713 O O . VAL A 1 88 ? -2.776 -5.064 0.013 1.00 93.25 88 VAL A O 1
ATOM 716 N N . PHE A 1 89 ? -3.692 -7.039 0.547 1.00 91.25 89 PHE A N 1
ATOM 717 C CA . PHE A 1 89 ? -2.741 -7.813 -0.256 1.00 91.25 89 PHE A CA 1
ATOM 718 C C . PHE A 1 89 ? -2.922 -7.595 -1.758 1.00 91.25 89 PHE A C 1
ATOM 720 O O . PHE A 1 89 ? -1.923 -7.529 -2.473 1.00 91.25 89 PHE A O 1
ATOM 727 N N . ALA A 1 90 ? -4.153 -7.460 -2.249 1.00 93.12 90 ALA A N 1
ATOM 728 C CA . ALA A 1 90 ? -4.415 -7.192 -3.658 1.00 93.12 90 ALA A CA 1
ATOM 729 C C . ALA A 1 90 ? -3.797 -5.857 -4.098 1.00 93.12 90 ALA A C 1
ATOM 731 O O . ALA A 1 90 ? -3.161 -5.809 -5.153 1.00 93.12 90 ALA A O 1
ATOM 732 N N . HIS A 1 91 ? -3.904 -4.808 -3.276 1.00 95.19 91 HIS A N 1
ATOM 733 C CA . HIS A 1 91 ? -3.225 -3.533 -3.519 1.00 95.19 91 HIS A CA 1
ATOM 734 C C . HIS A 1 91 ? -1.702 -3.696 -3.564 1.00 95.19 91 HIS A C 1
ATOM 736 O O . HIS A 1 91 ? -1.067 -3.256 -4.523 1.00 95.19 91 HIS A O 1
ATOM 742 N N . ALA A 1 92 ? -1.118 -4.393 -2.586 1.00 92.06 92 ALA A N 1
ATOM 743 C CA . ALA A 1 92 ? 0.324 -4.635 -2.542 1.00 92.06 92 ALA A CA 1
ATOM 744 C C . ALA A 1 92 ? 0.827 -5.434 -3.761 1.00 92.06 92 ALA A C 1
ATOM 746 O O . ALA A 1 92 ? 1.818 -5.069 -4.391 1.00 92.06 92 ALA A O 1
ATOM 747 N N . LEU A 1 93 ? 0.134 -6.514 -4.134 1.00 91.69 93 LEU A N 1
ATOM 748 C CA . LEU A 1 93 ? 0.490 -7.339 -5.292 1.00 91.69 93 LEU A CA 1
ATOM 749 C C . LEU A 1 93 ? 0.331 -6.574 -6.609 1.00 91.69 93 LEU A C 1
ATOM 751 O O . LEU A 1 93 ? 1.162 -6.725 -7.505 1.00 91.69 93 LEU A O 1
ATOM 755 N N . ARG A 1 94 ? -0.703 -5.732 -6.728 1.00 92.19 94 ARG A N 1
ATOM 756 C CA . ARG A 1 94 ? -0.898 -4.858 -7.891 1.00 92.19 94 ARG A CA 1
ATOM 757 C C . ARG A 1 94 ? 0.251 -3.862 -8.027 1.00 92.19 94 ARG A C 1
ATOM 759 O O . ARG A 1 94 ? 0.798 -3.749 -9.121 1.00 92.19 94 ARG A O 1
ATOM 766 N N . PHE A 1 95 ? 0.655 -3.233 -6.924 1.00 91.38 95 PHE A N 1
ATOM 767 C CA . PHE A 1 95 ? 1.810 -2.339 -6.878 1.00 91.38 95 PHE A CA 1
ATOM 768 C C . PHE A 1 9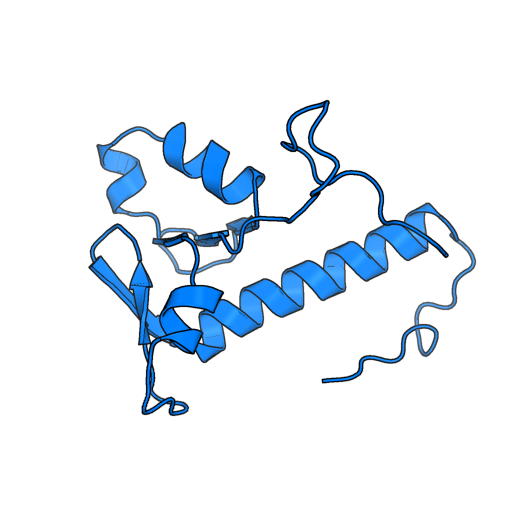5 ? 3.091 -3.043 -7.343 1.00 91.38 95 PHE A C 1
ATOM 770 O O . PHE A 1 95 ? 3.748 -2.570 -8.267 1.00 91.38 95 PHE A O 1
ATOM 777 N N . PHE A 1 96 ? 3.414 -4.217 -6.783 1.00 89.31 96 PHE A N 1
ATOM 778 C CA . PHE A 1 96 ? 4.607 -4.967 -7.197 1.00 89.31 96 PHE A CA 1
ATOM 779 C C . PHE A 1 96 ? 4.563 -5.374 -8.666 1.00 89.31 96 PHE A C 1
ATOM 781 O O . PHE A 1 96 ? 5.577 -5.290 -9.356 1.00 89.31 96 PHE A O 1
ATOM 788 N N . LYS A 1 97 ? 3.392 -5.790 -9.156 1.00 89.31 97 LYS A N 1
ATOM 789 C CA . LYS A 1 97 ? 3.204 -6.126 -10.565 1.00 89.31 97 LYS A CA 1
ATOM 790 C C . LYS A 1 97 ? 3.489 -4.924 -11.465 1.00 89.31 97 LYS A C 1
ATOM 792 O O . LYS A 1 97 ? 4.233 -5.069 -12.428 1.00 89.31 97 LYS A O 1
ATOM 797 N N . GLN A 1 98 ? 2.905 -3.766 -11.160 1.00 89.62 98 GLN A N 1
ATOM 798 C CA . GLN A 1 98 ? 3.082 -2.547 -11.951 1.00 89.62 98 GLN A CA 1
ATOM 799 C C . GLN A 1 98 ? 4.536 -2.069 -11.929 1.00 89.62 98 GLN A C 1
ATOM 801 O O . GLN A 1 98 ? 5.107 -1.866 -12.995 1.00 89.62 98 GLN A O 1
ATOM 806 N N . HIS A 1 99 ? 5.163 -2.000 -10.751 1.00 86.75 99 HIS A N 1
ATOM 807 C CA . HIS A 1 99 ? 6.569 -1.603 -10.632 1.00 86.75 99 HIS A CA 1
ATOM 808 C C . HIS A 1 99 ? 7.522 -2.552 -11.357 1.00 86.75 99 HIS A C 1
ATOM 810 O O . HIS A 1 99 ? 8.436 -2.097 -12.037 1.00 86.75 99 HIS A O 1
ATOM 816 N N . ALA A 1 100 ? 7.311 -3.867 -11.251 1.00 86.44 100 ALA A N 1
ATOM 817 C CA . ALA A 1 100 ? 8.149 -4.834 -11.952 1.00 86.44 100 ALA A CA 1
ATOM 818 C C . ALA A 1 100 ? 8.009 -4.709 -13.477 1.00 86.44 100 ALA A C 1
ATOM 820 O O . ALA A 1 100 ? 9.004 -4.799 -14.189 1.00 86.44 100 ALA A O 1
ATOM 821 N N . VAL A 1 101 ? 6.790 -4.490 -13.983 1.00 86.62 101 VAL A N 1
ATOM 822 C CA . VAL A 1 101 ? 6.554 -4.260 -15.417 1.00 86.62 101 VAL A CA 1
ATOM 823 C C . VAL A 1 101 ? 7.224 -2.966 -15.876 1.00 86.62 101 VAL A C 1
ATOM 825 O O . VAL A 1 101 ? 7.916 -2.986 -16.889 1.00 86.62 101 VAL A O 1
ATOM 828 N N . GLN A 1 102 ? 7.060 -1.876 -15.125 1.00 86.19 102 GLN A N 1
ATOM 829 C CA . GLN A 1 102 ? 7.648 -0.579 -15.453 1.00 86.19 102 GLN A CA 1
ATOM 830 C C . GLN A 1 102 ? 9.180 -0.642 -15.487 1.00 86.19 102 GLN A C 1
ATOM 832 O O . GLN A 1 102 ? 9.781 -0.241 -16.477 1.00 86.19 102 GLN A O 1
ATOM 837 N N . GLU A 1 103 ? 9.820 -1.230 -14.472 1.00 84.62 103 GLU A N 1
ATOM 838 C CA . GLU A 1 103 ? 11.282 -1.380 -14.446 1.00 84.62 103 GLU A CA 1
ATOM 839 C C . GLU A 1 103 ? 11.784 -2.215 -15.636 1.00 84.62 103 GLU A C 1
ATOM 841 O O . GLU A 1 103 ? 12.801 -1.893 -16.251 1.00 84.62 103 GLU A O 1
ATOM 846 N N . LEU A 1 104 ? 11.063 -3.281 -16.000 1.00 84.88 104 LEU A N 1
ATOM 847 C CA . LEU A 1 104 ? 11.412 -4.090 -17.168 1.00 84.88 104 LEU A CA 1
ATOM 848 C C . LEU A 1 104 ? 11.283 -3.304 -18.478 1.00 84.88 104 LEU A C 1
ATOM 850 O O . LEU A 1 104 ? 12.142 -3.456 -19.344 1.00 84.88 104 LEU A O 1
ATOM 854 N N . GLN A 1 105 ? 10.249 -2.473 -18.621 1.00 84.25 105 GLN A N 1
ATOM 855 C CA . GLN A 1 105 ? 10.068 -1.603 -19.787 1.00 84.25 105 GLN A CA 1
ATOM 856 C C . GLN A 1 105 ? 11.175 -0.545 -19.875 1.00 84.25 105 GLN A C 1
ATOM 858 O O . GLN A 1 105 ? 11.753 -0.357 -20.946 1.00 84.25 105 GLN A O 1
ATOM 863 N N . ASP A 1 106 ? 11.529 0.081 -18.751 1.00 84.12 106 ASP A N 1
ATOM 864 C CA . ASP A 1 106 ? 12.578 1.102 -18.684 1.00 84.12 106 ASP A CA 1
ATOM 865 C C . ASP A 1 106 ? 13.960 0.533 -19.042 1.00 84.12 106 ASP A C 1
ATOM 867 O O . ASP A 1 106 ? 14.780 1.208 -19.670 1.00 84.12 106 ASP A O 1
ATOM 871 N N . GLN A 1 107 ? 14.238 -0.718 -18.661 1.00 82.19 107 GLN A N 1
ATOM 872 C CA . GLN A 1 107 ? 15.511 -1.378 -18.975 1.00 82.19 107 GLN A CA 1
ATOM 873 C C . GLN A 1 107 ? 15.527 -2.082 -20.332 1.00 82.19 107 GLN A C 1
ATOM 875 O O . GLN A 1 107 ? 16.596 -2.255 -20.923 1.00 82.19 107 GLN A O 1
ATOM 880 N N . CYS A 1 108 ? 14.369 -2.505 -20.831 1.00 81.94 108 CYS A N 1
ATOM 881 C CA . CYS A 1 108 ? 14.235 -3.212 -22.095 1.00 81.94 108 CYS A CA 1
ATOM 882 C C . CYS A 1 108 ? 12.984 -2.724 -22.845 1.00 81.94 108 CYS A C 1
ATOM 884 O O . CYS A 1 108 ? 11.942 -3.379 -22.808 1.00 81.94 108 CYS A O 1
ATOM 886 N N . PRO A 1 109 ? 13.084 -1.610 -23.596 1.00 78.50 109 PRO A N 1
ATOM 887 C CA . PRO A 1 109 ? 11.948 -1.047 -24.333 1.00 78.50 109 PRO A CA 1
ATOM 888 C C . PRO A 1 109 ? 11.385 -1.983 -25.412 1.00 78.50 109 PRO A C 1
ATOM 890 O O . PRO A 1 109 ? 10.272 -1.792 -25.887 1.00 78.50 109 PRO A O 1
ATOM 893 N N . SER A 1 110 ? 12.164 -2.987 -25.828 1.00 79.06 110 SER A N 1
ATOM 894 C CA . SER A 1 110 ? 11.790 -3.993 -26.825 1.00 79.06 110 SER A CA 1
ATOM 895 C C . SER A 1 110 ? 11.137 -5.246 -26.232 1.00 79.06 110 SER A C 1
ATOM 897 O O . SER A 1 110 ? 10.877 -6.198 -26.974 1.00 79.06 110 SER A O 1
ATOM 899 N N . LEU A 1 111 ? 10.892 -5.289 -24.917 1.00 72.12 111 LEU A N 1
ATOM 900 C CA . LEU A 1 111 ? 10.234 -6.425 -24.279 1.00 72.12 111 LEU A CA 1
ATOM 901 C C . LEU A 1 111 ? 8.792 -6.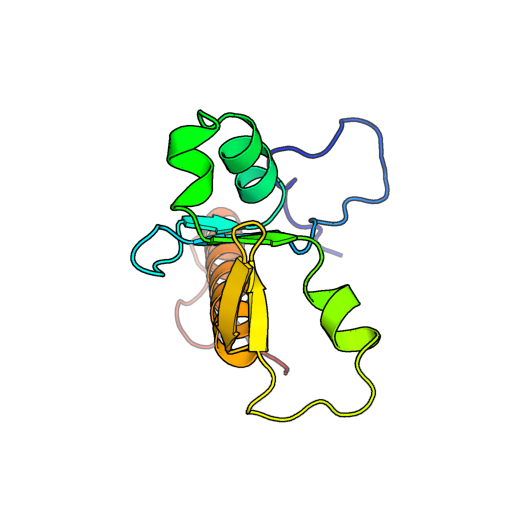553 -24.815 1.00 72.12 111 LEU A C 1
ATOM 903 O O . LEU A 1 111 ? 8.038 -5.582 -24.752 1.00 72.12 111 LEU A O 1
ATOM 907 N N . PRO A 1 112 ? 8.368 -7.722 -25.331 1.00 66.88 112 PRO A N 1
ATOM 908 C CA . PRO A 1 112 ? 6.998 -7.886 -25.806 1.00 66.88 112 PRO A CA 1
ATOM 909 C C . PRO A 1 112 ? 5.999 -7.714 -24.651 1.00 66.88 112 PRO A C 1
ATOM 911 O O . PRO A 1 112 ? 6.116 -8.379 -23.621 1.00 66.88 112 PRO A O 1
ATOM 914 N N . GLU A 1 113 ? 4.996 -6.847 -24.837 1.00 66.31 113 GLU A N 1
ATOM 915 C CA . GLU A 1 113 ? 4.002 -6.492 -23.804 1.00 66.31 113 GLU A CA 1
ATOM 916 C C . GLU A 1 113 ? 3.242 -7.711 -23.249 1.00 66.31 113 GLU A C 1
ATOM 918 O O . GLU A 1 113 ? 2.859 -7.739 -22.078 1.00 66.31 113 GLU A O 1
ATOM 923 N N . HIS A 1 114 ? 3.056 -8.752 -24.067 1.00 65.69 114 HIS A N 1
ATOM 924 C CA . HIS A 1 114 ? 2.336 -9.968 -23.702 1.00 65.69 114 HIS A CA 1
ATOM 925 C C . HIS A 1 114 ? 3.253 -11.197 -23.655 1.00 65.69 114 HIS A C 1
ATOM 927 O O . HIS A 1 114 ? 3.991 -11.488 -24.591 1.00 65.69 114 HIS A O 1
ATOM 933 N N . GLY A 1 115 ? 3.161 -11.965 -22.562 1.00 71.88 115 GLY A N 1
ATOM 934 C CA . GLY A 1 115 ? 3.818 -13.271 -22.419 1.00 71.88 115 GLY A CA 1
ATOM 935 C C . GLY A 1 115 ? 5.280 -13.240 -21.961 1.00 71.88 115 GLY A C 1
ATOM 936 O O . GLY A 1 115 ? 5.825 -14.296 -21.652 1.00 71.88 115 GLY A O 1
ATOM 937 N N . ALA A 1 116 ? 5.900 -12.061 -21.844 1.00 76.88 116 ALA A N 1
ATOM 938 C CA . ALA A 1 116 ? 7.281 -11.933 -21.370 1.00 76.88 116 ALA A CA 1
ATOM 939 C C . ALA A 1 116 ? 7.456 -12.230 -19.868 1.00 76.88 116 ALA A C 1
ATOM 941 O O . ALA A 1 116 ? 8.549 -12.587 -19.432 1.00 76.88 116 ALA A O 1
ATOM 942 N N . ILE A 1 117 ? 6.389 -12.094 -19.068 1.00 83.00 117 ILE A N 1
ATOM 943 C CA . ILE A 1 117 ? 6.435 -12.262 -17.610 1.00 83.00 117 ILE A CA 1
ATOM 944 C C . ILE A 1 117 ? 5.539 -13.424 -17.188 1.00 83.00 117 ILE A C 1
ATOM 946 O O . ILE A 1 117 ? 4.324 -13.407 -17.401 1.00 83.00 117 ILE A O 1
ATOM 950 N N . ARG A 1 118 ? 6.136 -14.417 -16.522 1.00 85.88 118 ARG A N 1
ATOM 951 C CA . ARG A 1 118 ? 5.421 -15.517 -15.868 1.00 85.88 118 ARG A CA 1
ATOM 952 C C . ARG A 1 118 ? 5.314 -15.243 -14.369 1.00 85.88 118 ARG A C 1
ATOM 954 O O . ARG A 1 118 ? 6.309 -15.311 -13.656 1.00 85.88 118 ARG A O 1
ATOM 961 N N . TRP A 1 119 ? 4.100 -14.980 -13.897 1.00 84.31 119 TRP A N 1
ATOM 962 C CA . TRP A 1 119 ? 3.804 -14.819 -12.472 1.00 84.31 119 TRP A CA 1
ATOM 963 C C . TRP A 1 119 ? 3.654 -16.190 -11.805 1.00 84.31 119 TRP A C 1
ATOM 965 O O . TRP A 1 119 ? 2.992 -17.074 -12.350 1.00 84.31 119 TRP A O 1
ATOM 975 N N . VAL A 1 120 ? 4.267 -16.365 -10.637 1.00 82.44 120 VAL A N 1
ATOM 976 C CA . VAL A 1 120 ? 4.132 -17.561 -9.794 1.00 82.44 120 VAL A CA 1
A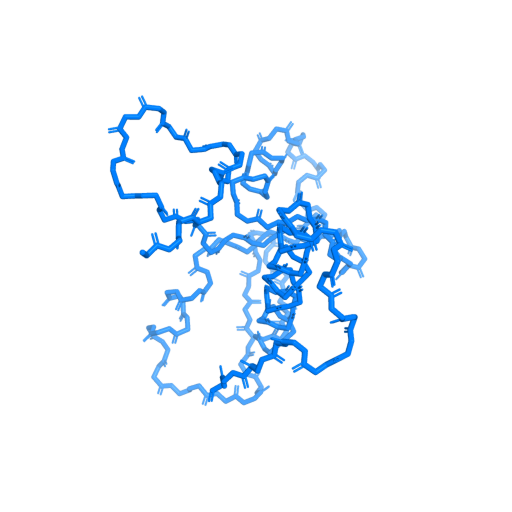TOM 977 C C . VAL A 1 120 ? 3.595 -17.092 -8.445 1.00 82.44 120 VAL A C 1
ATOM 979 O O . VAL A 1 120 ? 4.157 -16.159 -7.871 1.00 82.44 120 VAL A O 1
ATOM 982 N N . ILE A 1 121 ? 2.485 -17.686 -8.004 1.00 68.88 121 ILE A N 1
ATOM 983 C CA . ILE A 1 121 ? 1.781 -17.378 -6.749 1.00 68.88 121 ILE A CA 1
ATOM 984 C C . ILE A 1 121 ? 1.981 -18.547 -5.793 1.00 68.88 121 ILE A C 1
ATOM 986 O O . ILE A 1 121 ? 1.871 -19.697 -6.278 1.00 68.88 121 ILE A O 1
#

Secondary structure (DSSP, 8-state):
---PPPPTT--TT-S--PPP--EEE-TTS-EEEETHHHHHHHHHS-TTTTTTSEEE-SHHHHHHT-S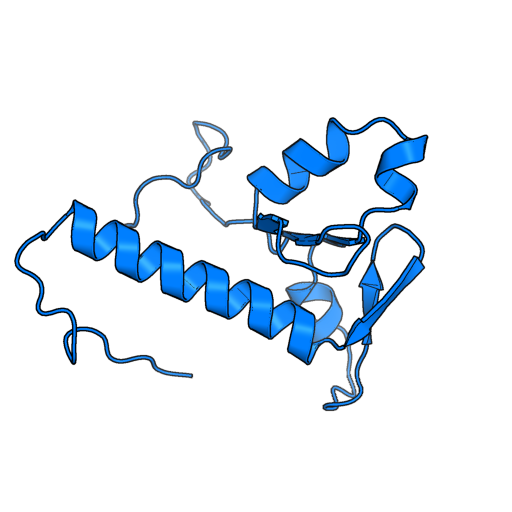S--TT-EEE-TTS-EEEHHHHHHHHHHHHHHHHHHHHHHH-TTS-TTTS-----

Radius of gyration: 16.19 Å; chains: 1; bounding box: 37×36×41 Å